Protein AF-A0AAV5AXP7-F1 (afdb_monomer)

Solvent-accessible surface area (backbone atoms only — not comparable to full-atom values): 8450 Å² total; per-residue (Å²): 135,52,46,62,56,50,35,53,51,38,15,51,37,38,24,53,31,42,43,61,61,38,65,78,53,76,74,84,75,46,75,70,97,50,79,40,69,60,62,48,43,42,38,56,43,70,47,80,43,65,54,100,91,43,78,78,44,58,42,65,75,47,74,46,82,46,66,47,71,66,48,56,42,43,28,69,25,44,84,46,76,40,80,47,51,75,48,75,40,67,74,97,56,77,47,75,46,79,45,72,66,42,80,42,76,43,78,54,44,68,53,63,62,54,16,49,62,72,32,45,36,64,64,54,51,53,56,55,48,50,52,55,50,50,53,52,50,50,55,50,52,50,63,58,72,77,103

pLDDT: mean 84.27, std 10.5, rang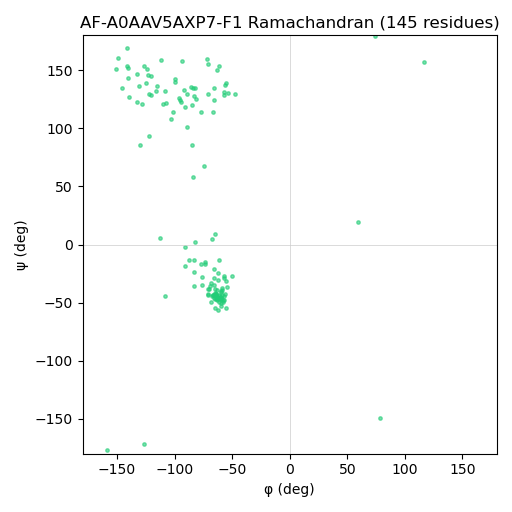e [47.78, 95.31]

Nearest PDB structures (foldseek):
  6ozb-assembly1_C  TM=2.091E-01  e=5.656E+00  Nostoc sp. PCC 7120 = FACHB-418
  7thy-assembly1_A  TM=2.202E-01  e=7.148E+00  Homo sapiens

Mean predicted aligned error: 9.19 Å

Sequence (147 aa):
MTEQQIGRKAAQMLESSLRGKMSQFSAHISRGDKESIREVKGTYQTRLYGGKNFPKIRYLRKISIKMEQHGFVQHYGVDTLRAGSERTRTKPRSFTYRYKVHKMRMTAKPFIDKAVEQSGVVPFVLENITKIRNEQVFAHLKSWLEK

Structure (mmCIF, N/CA/C/O backbone):
data_AF-A0AAV5AXP7-F1
#
_entry.id   AF-A0AAV5AXP7-F1
#
loop_
_atom_site.group_PDB
_atom_site.id
_atom_site.type_symbol
_atom_site.label_atom_id
_atom_site.label_alt_id
_atom_site.label_comp_id
_atom_site.label_asym_id
_atom_site.label_entity_id
_atom_site.label_seq_id
_atom_site.pdbx_PDB_ins_code
_atom_site.Cartn_x
_atom_site.Cartn_y
_atom_site.Cartn_z
_atom_site.occupancy
_atom_site.B_iso_or_equiv
_atom_site.auth_seq_id
_atom_site.auth_comp_id
_atom_site.auth_asym_id
_atom_site.auth_atom_id
_atom_site.pdbx_PDB_model_num
ATOM 1 N N . MET A 1 1 ? -4.622 -0.347 21.058 1.00 76.44 1 MET A N 1
ATOM 2 C CA . MET A 1 1 ? -4.313 0.327 19.771 1.00 76.44 1 MET A CA 1
ATOM 3 C C . MET A 1 1 ? -5.590 0.957 19.236 1.00 76.44 1 MET A C 1
ATOM 5 O O . MET A 1 1 ? -6.639 0.370 19.431 1.00 76.44 1 MET A O 1
ATOM 9 N N . THR A 1 2 ? -5.535 2.112 18.572 1.00 88.62 2 THR A N 1
ATOM 10 C CA . THR A 1 2 ? -6.699 2.678 17.854 1.00 88.62 2 THR A CA 1
ATOM 11 C C . THR A 1 2 ? -6.700 2.254 16.381 1.00 88.62 2 THR A C 1
ATOM 13 O O . THR A 1 2 ? -5.640 1.961 15.826 1.00 88.62 2 THR A O 1
ATOM 16 N N . GLU A 1 3 ? -7.853 2.282 15.694 1.00 91.44 3 GLU A N 1
ATOM 17 C CA . GLU A 1 3 ? -7.916 1.983 14.245 1.00 91.44 3 GLU A CA 1
ATOM 18 C C . GLU A 1 3 ? -7.011 2.906 13.405 1.00 91.44 3 GLU A C 1
ATOM 20 O O . GLU A 1 3 ? -6.492 2.503 12.365 1.00 91.44 3 GLU A O 1
ATOM 25 N N . GLN A 1 4 ? -6.739 4.126 13.880 1.00 91.44 4 GLN A N 1
ATOM 26 C CA . GLN A 1 4 ? -5.762 5.019 13.255 1.00 91.44 4 GLN A CA 1
ATOM 27 C C . GLN A 1 4 ? -4.326 4.488 13.366 1.00 91.44 4 GLN A C 1
ATOM 29 O O . GLN A 1 4 ? -3.575 4.539 12.392 1.00 91.44 4 GLN A O 1
ATOM 34 N N . GLN A 1 5 ? -3.935 3.981 14.539 1.00 92.31 5 GLN A N 1
ATOM 35 C CA . GLN A 1 5 ? -2.614 3.382 14.744 1.00 92.31 5 GLN A CA 1
ATOM 36 C C . GLN A 1 5 ? -2.450 2.110 13.907 1.00 92.31 5 GLN A C 1
ATOM 38 O O . GLN A 1 5 ? -1.390 1.911 13.315 1.00 92.31 5 GLN A O 1
ATOM 43 N N . ILE A 1 6 ? -3.510 1.302 13.794 1.00 93.19 6 ILE A N 1
ATOM 44 C CA . ILE A 1 6 ? -3.539 0.127 12.913 1.00 93.19 6 ILE A CA 1
ATOM 45 C C . ILE A 1 6 ? -3.343 0.555 11.463 1.00 93.19 6 ILE A C 1
ATOM 47 O O . ILE A 1 6 ? -2.464 0.020 10.799 1.00 93.19 6 ILE A O 1
ATOM 51 N N . GLY A 1 7 ? -4.088 1.557 10.987 1.00 93.19 7 GLY A N 1
ATOM 52 C CA . GLY A 1 7 ? -3.941 2.082 9.629 1.00 93.19 7 GLY A CA 1
ATOM 53 C C . GLY A 1 7 ? -2.522 2.562 9.326 1.00 93.19 7 GLY A C 1
ATOM 54 O O . GLY A 1 7 ? -1.966 2.222 8.283 1.00 93.19 7 GLY A O 1
ATOM 55 N N . ARG A 1 8 ? -1.903 3.294 10.260 1.00 94.31 8 ARG A N 1
ATOM 56 C CA . ARG A 1 8 ? -0.517 3.761 10.123 1.00 94.31 8 ARG A CA 1
ATOM 57 C C . ARG A 1 8 ? 0.475 2.601 10.051 1.00 94.31 8 ARG A C 1
ATOM 59 O O . ARG A 1 8 ? 1.323 2.595 9.164 1.00 94.31 8 ARG A O 1
ATOM 66 N N . LYS A 1 9 ? 0.368 1.628 10.959 1.00 94.75 9 LYS A N 1
ATOM 67 C CA . LYS A 1 9 ? 1.261 0.462 10.988 1.00 94.75 9 LYS A CA 1
ATOM 68 C C . LYS A 1 9 ? 1.080 -0.404 9.741 1.00 94.75 9 LYS A C 1
ATOM 70 O O . LYS A 1 9 ? 2.064 -0.785 9.120 1.00 94.75 9 LYS A O 1
ATOM 75 N N . ALA A 1 10 ? -0.162 -0.627 9.326 1.00 94.31 10 ALA A N 1
ATOM 76 C CA . ALA A 1 10 ? -0.493 -1.358 8.112 1.00 94.31 10 ALA A CA 1
ATOM 77 C C . ALA A 1 10 ? 0.102 -0.690 6.862 1.00 94.31 10 ALA A C 1
ATOM 79 O O . ALA A 1 10 ? 0.743 -1.355 6.052 1.00 94.31 10 ALA A O 1
ATOM 80 N N . ALA A 1 11 ? -0.030 0.635 6.739 1.00 94.62 11 ALA A N 1
ATOM 81 C CA . ALA A 1 11 ? 0.588 1.393 5.655 1.00 94.62 11 ALA A CA 1
ATOM 82 C C . ALA A 1 11 ? 2.120 1.241 5.638 1.00 94.62 11 ALA A C 1
ATOM 84 O O . ALA A 1 11 ? 2.689 0.996 4.579 1.00 94.62 11 ALA A O 1
ATOM 85 N N . GLN A 1 12 ? 2.775 1.311 6.802 1.00 94.00 12 GLN A N 1
ATOM 86 C CA . GLN A 1 12 ? 4.227 1.126 6.923 1.00 94.00 12 GLN A CA 1
ATOM 87 C C . GLN A 1 12 ? 4.683 -0.295 6.558 1.00 94.00 12 GLN A C 1
ATOM 89 O O . GLN A 1 12 ? 5.690 -0.454 5.870 1.00 94.00 12 GLN A O 1
ATOM 94 N N . MET A 1 13 ? 3.949 -1.327 6.987 1.00 93.62 13 MET A N 1
ATOM 95 C CA . MET A 1 13 ? 4.243 -2.727 6.645 1.00 93.62 13 MET A CA 1
ATOM 96 C C . MET A 1 13 ? 4.168 -2.954 5.133 1.00 93.62 13 MET A C 1
ATOM 98 O O . MET A 1 13 ? 5.065 -3.551 4.535 1.00 93.62 13 MET A O 1
ATOM 102 N N . LEU A 1 14 ? 3.111 -2.427 4.516 1.00 93.56 14 LEU A N 1
ATOM 103 C CA . LEU A 1 14 ? 2.877 -2.522 3.082 1.00 93.56 14 LEU A CA 1
ATOM 104 C C . LEU A 1 14 ? 3.974 -1.773 2.301 1.00 93.56 14 LEU A C 1
ATOM 106 O O . LEU A 1 14 ? 4.567 -2.316 1.370 1.00 93.56 14 LEU A O 1
ATOM 110 N N . GLU A 1 15 ? 4.308 -0.555 2.728 1.00 92.50 15 GLU A N 1
ATOM 111 C CA . GLU A 1 15 ? 5.367 0.257 2.127 1.00 92.50 15 GLU A CA 1
ATOM 112 C C . GLU A 1 15 ? 6.745 -0.414 2.196 1.00 92.50 15 GLU A C 1
ATOM 114 O O . GLU A 1 15 ? 7.452 -0.468 1.190 1.00 92.50 15 GLU A O 1
ATOM 119 N N . SER A 1 16 ? 7.110 -0.966 3.355 1.00 91.06 16 SER A N 1
ATOM 120 C CA . SER A 1 16 ? 8.381 -1.672 3.547 1.00 91.06 16 SER A CA 1
ATOM 121 C C . SER A 1 16 ? 8.503 -2.880 2.611 1.00 91.06 16 SER A C 1
ATOM 123 O O . SER A 1 16 ? 9.500 -3.030 1.900 1.00 91.06 16 SER A O 1
ATOM 125 N N . SER A 1 17 ? 7.444 -3.692 2.534 1.00 91.44 17 SER A N 1
ATOM 126 C CA . SER A 1 17 ? 7.384 -4.857 1.646 1.00 91.44 17 SER A CA 1
ATOM 127 C C . SER A 1 17 ? 7.521 -4.468 0.167 1.00 91.44 17 SER A C 1
ATOM 129 O O . SER A 1 17 ? 8.331 -5.043 -0.569 1.00 91.44 17 SER A O 1
ATOM 131 N N . LEU A 1 18 ? 6.791 -3.434 -0.271 1.00 89.12 18 LEU A N 1
ATOM 132 C CA . LEU A 1 18 ? 6.857 -2.941 -1.650 1.00 89.12 18 LEU A CA 1
ATOM 133 C C . LEU A 1 18 ? 8.244 -2.410 -2.006 1.00 89.12 18 LEU A C 1
ATOM 135 O O . LEU A 1 18 ? 8.788 -2.791 -3.042 1.00 89.12 18 LEU A O 1
ATOM 139 N N . ARG A 1 19 ? 8.862 -1.599 -1.140 1.00 86.81 19 ARG A N 1
ATOM 140 C CA . ARG A 1 19 ? 10.233 -1.110 -1.360 1.00 86.81 19 ARG A CA 1
ATOM 141 C C . ARG A 1 19 ? 11.231 -2.265 -1.479 1.00 86.81 19 ARG A C 1
ATOM 143 O O . ARG A 1 19 ? 12.091 -2.235 -2.361 1.00 86.81 19 ARG A O 1
ATOM 150 N N . GLY A 1 20 ? 11.066 -3.312 -0.668 1.00 85.38 20 GLY A N 1
ATOM 151 C CA . GLY A 1 20 ? 11.859 -4.539 -0.751 1.00 85.38 20 GLY A CA 1
ATOM 152 C C . GLY A 1 20 ? 11.782 -5.202 -2.129 1.00 85.38 20 GLY A C 1
ATOM 153 O O . GLY A 1 20 ? 12.816 -5.500 -2.728 1.00 85.38 20 GLY A O 1
ATOM 154 N N . LYS A 1 21 ? 10.576 -5.358 -2.691 1.00 83.81 21 LYS A N 1
ATOM 155 C CA . LYS A 1 21 ? 10.385 -5.916 -4.045 1.00 83.81 21 LYS A CA 1
ATOM 156 C C . LYS A 1 21 ? 10.902 -5.009 -5.152 1.00 83.81 21 LYS A C 1
ATOM 158 O O . LYS A 1 21 ? 11.394 -5.497 -6.165 1.00 83.81 21 LYS A O 1
ATOM 163 N N . MET A 1 22 ? 10.817 -3.698 -4.961 1.00 78.50 22 MET A N 1
ATOM 164 C CA . MET A 1 22 ? 11.158 -2.733 -6.002 1.00 78.50 22 MET A CA 1
ATOM 165 C C . MET A 1 22 ? 12.653 -2.430 -6.103 1.00 78.50 22 MET A C 1
ATOM 167 O O . MET A 1 22 ? 13.104 -1.901 -7.120 1.00 78.50 22 MET A O 1
ATOM 171 N N . SER A 1 23 ? 13.437 -2.840 -5.103 1.00 71.56 23 SER A N 1
ATOM 172 C CA . SER A 1 23 ? 14.904 -2.833 -5.154 1.00 71.56 23 SER A CA 1
ATOM 173 C C . SER A 1 23 ? 15.468 -3.607 -6.357 1.00 71.56 23 SER A C 1
ATOM 175 O O . SER A 1 23 ? 16.480 -3.203 -6.928 1.00 71.56 23 SER A O 1
ATOM 177 N N . GLN A 1 24 ? 14.764 -4.658 -6.797 1.00 71.31 24 GLN A N 1
ATOM 178 C CA . GLN A 1 24 ? 15.142 -5.512 -7.927 1.00 71.31 24 GLN A CA 1
ATOM 179 C C . GLN A 1 24 ? 14.942 -4.838 -9.292 1.00 71.31 24 GLN A C 1
ATOM 181 O O . GLN A 1 24 ? 15.499 -5.291 -10.293 1.00 71.31 24 GLN A O 1
ATOM 186 N N . PHE A 1 25 ? 14.158 -3.758 -9.365 1.00 71.69 25 PHE A N 1
ATOM 187 C CA . PHE A 1 25 ? 13.975 -3.019 -10.609 1.00 71.69 25 PHE A CA 1
ATOM 188 C C . PHE A 1 25 ? 15.138 -2.051 -10.833 1.00 71.69 25 PHE A C 1
ATOM 190 O O . PHE A 1 25 ? 15.577 -1.333 -9.927 1.00 71.69 25 PHE A O 1
ATOM 197 N N . SER A 1 26 ? 15.642 -2.032 -12.068 1.00 61.75 26 SER A N 1
ATOM 198 C CA . SER A 1 26 ? 16.743 -1.17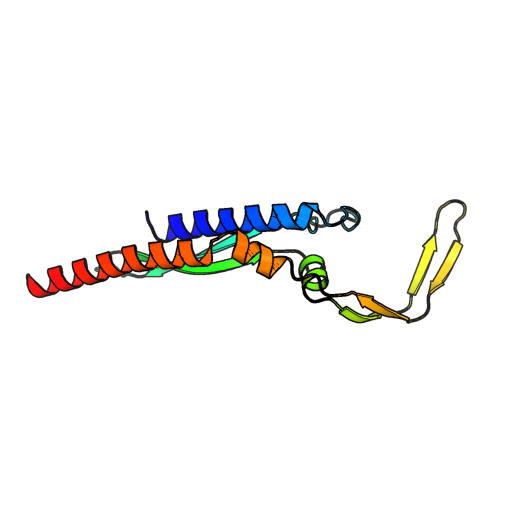1 -12.497 1.00 61.75 26 SER A CA 1
ATOM 199 C C . SER A 1 26 ? 16.410 0.304 -12.258 1.00 61.75 26 SER 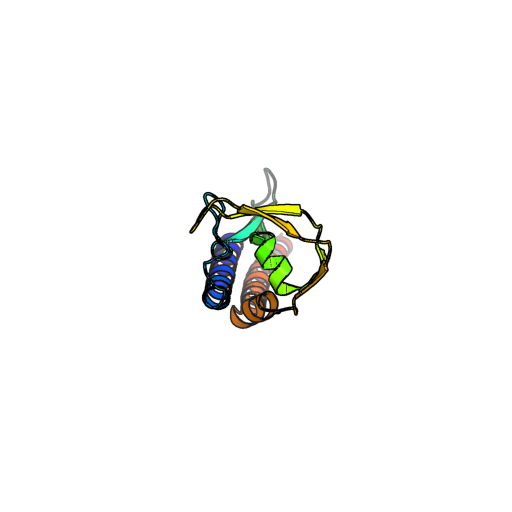A C 1
ATOM 201 O O . SER A 1 26 ? 15.379 0.787 -12.730 1.00 61.75 26 SER A O 1
ATOM 203 N N . ALA A 1 27 ? 17.311 1.029 -11.590 1.00 55.16 27 ALA A N 1
ATOM 204 C CA . ALA A 1 27 ? 17.155 2.445 -11.236 1.00 55.16 27 ALA A CA 1
ATOM 205 C C . ALA A 1 27 ? 17.013 3.390 -12.450 1.00 55.16 27 ALA A C 1
ATOM 207 O O . ALA A 1 27 ? 16.601 4.532 -12.298 1.00 55.16 27 ALA A O 1
ATOM 208 N N . HIS A 1 28 ? 17.306 2.925 -13.668 1.00 50.72 28 HIS A N 1
ATOM 209 C CA . HIS A 1 28 ? 17.386 3.745 -14.883 1.00 50.72 28 HIS A CA 1
ATOM 210 C C . HIS A 1 28 ? 16.058 4.353 -15.388 1.00 50.72 28 HIS A C 1
ATOM 212 O O . HIS A 1 28 ? 16.052 4.979 -16.447 1.00 50.72 28 HIS A O 1
ATOM 218 N N . ILE A 1 29 ? 14.941 4.193 -14.665 1.00 50.72 29 ILE A N 1
ATOM 219 C CA . ILE A 1 29 ? 13.656 4.845 -14.988 1.00 50.72 29 ILE A CA 1
ATOM 220 C C . ILE A 1 29 ? 13.501 6.208 -14.277 1.00 50.72 29 ILE A C 1
ATOM 222 O O . ILE A 1 29 ? 12.560 6.941 -14.554 1.00 50.72 29 ILE A O 1
ATOM 226 N N . SER A 1 30 ? 14.453 6.639 -13.447 1.00 49.25 30 SER A N 1
ATOM 227 C CA . SER A 1 30 ? 14.519 8.038 -12.997 1.00 49.25 30 SER A CA 1
ATOM 228 C C . SER A 1 30 ? 15.265 8.892 -14.033 1.00 49.25 30 SER A C 1
ATOM 230 O O . SER A 1 30 ? 16.482 9.068 -13.963 1.00 49.25 30 SER A O 1
ATOM 232 N N . ARG A 1 31 ? 14.550 9.394 -15.048 1.00 47.78 31 ARG A N 1
ATOM 233 C CA . ARG A 1 31 ? 15.030 10.514 -15.878 1.00 47.78 31 ARG A CA 1
ATOM 234 C C . ARG A 1 31 ? 14.566 11.828 -15.237 1.00 47.78 31 ARG A C 1
ATOM 236 O O . ARG A 1 31 ? 13.418 12.210 -15.440 1.00 47.78 31 ARG A O 1
ATOM 243 N N . GLY A 1 32 ? 15.459 12.522 -14.530 1.00 58.28 32 GLY A N 1
ATOM 244 C CA . GLY A 1 32 ? 15.215 13.868 -13.981 1.00 58.28 32 GLY A CA 1
ATOM 245 C C . GLY A 1 32 ? 14.377 13.901 -12.693 1.00 58.28 32 GLY A C 1
ATOM 246 O O . GLY A 1 32 ? 14.416 12.950 -11.923 1.00 58.28 32 GLY A O 1
ATOM 247 N N . ASP A 1 33 ? 13.617 14.990 -12.510 1.00 55.25 33 ASP A N 1
ATOM 248 C CA . ASP A 1 33 ? 12.801 15.392 -11.336 1.00 55.25 33 ASP A CA 1
ATOM 249 C C . ASP A 1 33 ? 11.600 14.485 -10.979 1.00 55.25 33 ASP A C 1
ATOM 251 O O . ASP A 1 33 ? 10.751 14.853 -10.168 1.00 55.25 33 ASP A O 1
ATOM 255 N N . LYS A 1 34 ? 11.460 13.313 -11.607 1.00 56.72 34 LYS A N 1
ATOM 256 C CA . LYS A 1 34 ? 10.321 12.417 -11.352 1.00 56.72 34 LYS A CA 1
ATOM 257 C C . LYS A 1 34 ? 10.659 11.417 -10.253 1.00 56.72 34 LYS A C 1
ATOM 259 O O . LYS A 1 34 ? 11.715 10.784 -10.324 1.00 56.72 34 LYS A O 1
ATOM 264 N N . GLU A 1 35 ? 9.732 11.260 -9.299 1.00 62.09 35 GLU A N 1
ATOM 265 C CA . GLU A 1 35 ? 9.812 10.264 -8.223 1.00 62.09 35 GLU A CA 1
ATOM 266 C C . GLU A 1 35 ? 10.188 8.903 -8.838 1.00 62.09 35 GLU A C 1
ATOM 268 O O . GLU A 1 35 ? 9.637 8.469 -9.858 1.00 62.09 35 GLU A O 1
ATOM 273 N N . SER A 1 36 ? 11.204 8.244 -8.280 1.00 67.31 36 SER A N 1
ATOM 274 C CA . SER A 1 36 ? 11.640 6.945 -8.793 1.00 67.31 36 SER A CA 1
ATOM 275 C C . SER A 1 36 ? 10.496 5.934 -8.682 1.00 67.31 36 SER A C 1
ATOM 277 O O . SER A 1 36 ? 9.701 5.987 -7.750 1.00 67.31 36 SER A O 1
ATOM 279 N N . ILE A 1 37 ? 10.477 4.904 -9.536 1.00 69.44 37 ILE A N 1
ATOM 280 C CA . ILE A 1 37 ? 9.612 3.725 -9.324 1.00 69.44 37 ILE A CA 1
ATOM 281 C C . ILE A 1 37 ? 9.774 3.176 -7.895 1.00 69.44 37 ILE A C 1
ATOM 283 O O . ILE A 1 37 ? 8.841 2.612 -7.345 1.00 69.44 37 ILE A O 1
ATOM 287 N N . ARG A 1 38 ? 10.936 3.375 -7.264 1.00 72.12 38 ARG A N 1
ATOM 288 C CA . ARG A 1 38 ? 11.223 2.948 -5.889 1.00 72.12 38 ARG A CA 1
ATOM 289 C C . ARG A 1 38 ? 10.529 3.787 -4.803 1.00 72.12 38 ARG A C 1
ATOM 291 O O . ARG A 1 38 ? 10.470 3.339 -3.660 1.00 72.12 38 ARG A O 1
ATOM 298 N N . GLU A 1 39 ? 9.993 4.961 -5.128 1.00 77.75 39 GLU A N 1
ATOM 299 C CA . GLU A 1 39 ? 9.303 5.868 -4.198 1.00 77.75 39 GLU A CA 1
ATOM 300 C C . GLU A 1 39 ? 7.832 5.493 -4.019 1.00 77.75 39 GLU A C 1
ATOM 302 O O . GLU A 1 39 ? 6.905 6.268 -4.246 1.00 77.75 39 GLU A O 1
ATOM 307 N N . VAL A 1 40 ? 7.604 4.260 -3.585 1.00 84.94 40 VAL A N 1
ATOM 308 C CA . VAL A 1 40 ? 6.259 3.797 -3.262 1.00 84.94 40 VAL A CA 1
ATOM 309 C C . VAL A 1 40 ? 5.904 4.157 -1.835 1.00 84.94 40 VAL A C 1
ATOM 311 O O . VAL A 1 40 ? 6.712 3.991 -0.920 1.00 84.94 40 VAL A O 1
ATOM 314 N N . LYS A 1 41 ? 4.678 4.660 -1.662 1.00 88.62 41 LYS A N 1
ATOM 315 C CA . LYS A 1 41 ? 4.147 5.131 -0.381 1.00 88.62 41 LYS A CA 1
ATOM 316 C C . LYS A 1 41 ? 2.901 4.334 -0.014 1.00 88.62 41 LYS A C 1
ATOM 318 O O . LYS A 1 41 ? 1.962 4.218 -0.809 1.00 88.62 41 LYS A O 1
ATOM 323 N N . GLY A 1 42 ? 2.884 3.805 1.206 1.00 89.62 42 GLY A N 1
ATOM 324 C CA . GLY A 1 42 ? 1.682 3.248 1.809 1.00 89.62 42 GLY A CA 1
ATOM 325 C C . GLY A 1 42 ? 0.864 4.380 2.416 1.00 89.62 42 GLY A C 1
ATOM 326 O O . GLY A 1 42 ? 1.370 5.180 3.198 1.00 89.62 42 GLY A O 1
ATOM 327 N N . THR A 1 43 ? -0.415 4.470 2.077 1.00 92.94 43 THR A N 1
ATOM 328 C CA . THR A 1 43 ? -1.316 5.476 2.650 1.00 92.94 43 THR A CA 1
ATOM 329 C C . THR A 1 43 ? -2.515 4.804 3.289 1.00 92.94 43 THR A C 1
ATOM 331 O O . THR A 1 43 ? -2.937 3.722 2.884 1.00 92.94 43 THR A O 1
ATOM 334 N N . TYR A 1 44 ? -3.074 5.447 4.304 1.00 94.44 44 TYR A N 1
ATOM 335 C CA . TYR A 1 44 ? -4.289 4.992 4.958 1.00 94.44 44 TYR A CA 1
ATOM 336 C C . TYR A 1 44 ? -5.250 6.166 5.101 1.00 94.44 44 TYR A C 1
ATOM 338 O O . TYR A 1 44 ? -4.836 7.312 5.277 1.00 94.44 44 TYR A O 1
ATOM 346 N N . GLN A 1 45 ? -6.545 5.885 5.025 1.00 94.56 45 GLN A N 1
ATOM 347 C CA . GLN A 1 45 ? -7.585 6.880 5.247 1.00 94.56 45 GLN A CA 1
ATOM 348 C C . GLN A 1 45 ? -8.495 6.412 6.371 1.00 94.56 45 GLN A C 1
ATOM 350 O O . GLN A 1 45 ? -9.023 5.296 6.357 1.00 94.56 45 GLN A O 1
ATOM 355 N N . THR A 1 46 ? -8.710 7.309 7.325 1.00 92.19 46 THR A N 1
ATOM 356 C CA . THR A 1 46 ? -9.680 7.130 8.400 1.00 92.19 46 THR A CA 1
ATOM 357 C C . THR A 1 46 ? -10.825 8.118 8.240 1.00 92.19 46 THR A C 1
ATOM 359 O O . THR A 1 46 ? -10.684 9.147 7.576 1.00 92.19 46 THR A O 1
ATOM 362 N N . ARG A 1 47 ? -11.972 7.813 8.840 1.00 92.06 47 ARG A N 1
ATOM 363 C CA . ARG A 1 47 ? -13.107 8.729 8.922 1.00 92.06 47 ARG A CA 1
ATOM 364 C C . ARG A 1 47 ? -13.606 8.788 10.349 1.00 92.06 47 ARG A 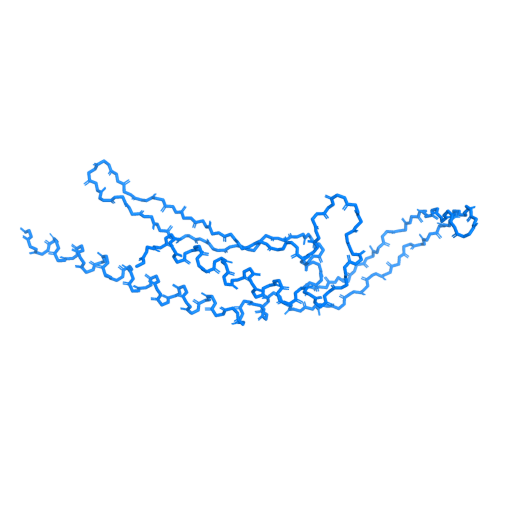C 1
ATOM 366 O O . ARG A 1 47 ? -13.690 7.769 11.026 1.00 92.06 47 ARG A O 1
ATOM 373 N N . LEU A 1 48 ? -13.890 10.003 10.792 1.00 89.12 48 LEU A N 1
ATOM 374 C CA . LEU A 1 48 ? -14.470 10.256 12.098 1.00 89.12 48 LEU A CA 1
ATOM 375 C C . LEU A 1 48 ? -15.989 10.098 12.010 1.00 89.12 48 LEU A C 1
ATOM 377 O O . LEU A 1 48 ? -16.609 10.604 11.075 1.00 89.12 48 LEU A O 1
ATOM 381 N N . TYR A 1 49 ? -16.555 9.401 12.981 1.00 84.69 49 TYR A N 1
ATOM 382 C CA . TYR A 1 49 ? -17.984 9.220 13.190 1.00 84.69 49 TYR A CA 1
ATOM 383 C C . TYR A 1 49 ? -18.325 9.631 14.630 1.00 84.69 49 TYR A C 1
ATOM 385 O O . TYR A 1 49 ? -17.458 9.597 15.503 1.00 84.69 49 TYR A O 1
ATOM 393 N N . GLY A 1 50 ? -19.567 10.053 14.866 1.00 77.81 50 GLY A N 1
ATOM 394 C CA . GLY A 1 50 ? -20.028 10.598 16.149 1.00 77.81 50 GLY A CA 1
ATOM 395 C C . GLY A 1 50 ? -20.463 12.064 16.048 1.00 77.81 50 GLY A C 1
ATOM 396 O O . GLY A 1 50 ? -20.075 12.783 15.126 1.00 77.81 50 GLY A O 1
ATOM 397 N N . GLY A 1 51 ? -21.302 12.493 16.990 1.00 74.00 51 GLY A N 1
ATOM 398 C CA . GLY A 1 51 ? -21.925 13.821 17.033 1.00 74.00 51 GLY A CA 1
ATOM 399 C C . GLY A 1 51 ? -21.690 14.529 18.366 1.00 74.00 51 GLY A C 1
ATOM 400 O O . GLY A 1 51 ? -20.928 14.053 19.199 1.00 74.00 51 GLY A O 1
ATOM 401 N N . LYS A 1 52 ? -22.353 15.670 18.589 1.00 67.00 52 LYS A N 1
ATOM 402 C CA . LYS A 1 52 ? -22.177 16.500 19.799 1.00 67.00 52 LYS A CA 1
ATOM 403 C C . LYS A 1 52 ? -22.454 15.735 21.109 1.00 67.00 52 LYS A C 1
ATOM 405 O O . LYS A 1 52 ? -21.813 16.022 22.110 1.00 67.00 52 LYS A O 1
ATOM 410 N N . ASN A 1 53 ? -23.330 14.725 21.051 1.00 72.31 53 ASN A N 1
ATOM 411 C CA . ASN A 1 53 ? -23.767 13.916 22.196 1.00 72.31 53 ASN A CA 1
ATOM 412 C C . ASN A 1 53 ? -23.307 12.444 22.131 1.00 72.31 53 ASN A C 1
ATOM 414 O O . ASN A 1 53 ? -23.724 11.646 22.963 1.00 72.31 53 ASN A O 1
ATOM 418 N N . PHE A 1 54 ? -22.480 12.064 21.148 1.00 68.19 54 PHE A N 1
ATOM 419 C CA . PHE A 1 54 ? -21.985 10.689 20.996 1.00 68.19 54 PHE A CA 1
ATOM 420 C C . PHE A 1 54 ? -20.454 10.662 20.997 1.00 68.19 54 PHE A C 1
ATOM 422 O O . PHE A 1 54 ? -19.832 11.586 20.463 1.00 68.19 54 PHE A O 1
ATOM 429 N N . PRO A 1 55 ? -19.825 9.605 21.540 1.00 74.44 55 PRO A N 1
ATOM 430 C CA . PRO A 1 55 ? -18.377 9.471 21.498 1.00 74.44 55 PRO A CA 1
ATOM 431 C C . PRO A 1 55 ? -17.875 9.518 20.048 1.00 74.44 55 PRO A C 1
ATOM 433 O O . PRO A 1 55 ? -18.397 8.847 19.157 1.00 74.44 55 PRO A O 1
ATOM 436 N N . LYS A 1 56 ? -16.858 10.352 19.807 1.00 82.50 56 LYS A N 1
ATOM 437 C CA . LYS A 1 56 ? -16.215 10.489 18.496 1.00 82.50 56 LYS A CA 1
ATOM 438 C C . LYS A 1 56 ? -15.282 9.303 18.267 1.00 82.50 56 LYS A C 1
ATOM 440 O O . LYS A 1 56 ? -14.256 9.191 18.934 1.00 82.50 56 LYS A O 1
ATOM 445 N N . ILE A 1 57 ? -15.601 8.452 17.297 1.00 84.44 57 ILE A N 1
ATOM 446 C CA . ILE A 1 57 ? -14.825 7.254 16.960 1.00 84.44 57 ILE A CA 1
ATOM 447 C C . ILE A 1 57 ? -14.260 7.396 15.547 1.00 84.44 57 ILE A C 1
ATOM 449 O O . ILE A 1 57 ? -14.953 7.776 14.604 1.00 84.44 57 ILE A O 1
ATOM 453 N N . ARG A 1 58 ? -12.965 7.118 15.388 1.00 88.81 58 ARG A N 1
ATOM 454 C CA . ARG A 1 58 ? -12.266 7.177 14.100 1.00 88.81 58 ARG A CA 1
ATOM 455 C C . ARG A 1 58 ? -12.103 5.762 13.551 1.00 88.81 58 ARG A C 1
ATOM 457 O O . ARG A 1 58 ? -11.343 4.984 14.113 1.00 88.81 58 ARG A O 1
ATOM 464 N N . TYR A 1 59 ? -12.759 5.473 12.432 1.00 90.69 59 TYR A N 1
ATOM 465 C CA . TYR A 1 59 ? -12.717 4.175 11.759 1.00 90.69 59 TYR A CA 1
ATOM 466 C C . TYR A 1 59 ? -11.749 4.188 10.573 1.00 90.69 59 TYR A C 1
ATOM 468 O O . TYR A 1 59 ? -11.697 5.160 9.810 1.00 90.69 59 TYR A O 1
ATOM 476 N N . LEU A 1 60 ? -10.999 3.105 10.384 1.00 92.56 60 LEU A N 1
ATOM 477 C CA . LEU A 1 60 ? -10.214 2.851 9.182 1.00 92.56 60 LEU A CA 1
ATOM 478 C C . LEU A 1 60 ? -11.154 2.518 8.016 1.00 92.56 60 LEU A C 1
ATOM 480 O O . LEU A 1 60 ? -12.025 1.657 8.140 1.00 92.56 60 LEU A O 1
ATOM 484 N N . ARG A 1 61 ? -10.979 3.201 6.875 1.00 92.00 61 ARG A N 1
ATOM 485 C CA . ARG A 1 61 ? -11.784 2.970 5.661 1.00 92.00 61 ARG A CA 1
ATOM 486 C C . ARG A 1 61 ? -11.020 2.275 4.549 1.00 92.00 61 ARG A C 1
ATOM 488 O O . ARG A 1 61 ? -11.581 1.417 3.883 1.00 92.00 61 ARG A O 1
ATOM 495 N N . LYS A 1 62 ? -9.783 2.701 4.296 1.00 93.12 62 LYS A N 1
ATOM 496 C CA . LYS A 1 62 ? -8.966 2.150 3.212 1.00 93.12 62 LYS A CA 1
ATOM 497 C C . LYS A 1 62 ? -7.485 2.234 3.530 1.00 93.12 62 LYS A C 1
ATOM 499 O O . LYS A 1 62 ? -7.037 3.161 4.209 1.00 93.12 62 LYS A O 1
ATOM 504 N N . ILE A 1 63 ? -6.753 1.285 2.967 1.00 93.31 63 ILE A N 1
ATOM 505 C CA . ILE A 1 63 ? -5.303 1.308 2.810 1.00 93.31 63 ILE A CA 1
ATOM 506 C C . ILE A 1 63 ? -5.051 1.338 1.303 1.00 93.31 63 ILE A C 1
ATOM 508 O O . ILE A 1 63 ? -5.759 0.683 0.540 1.00 93.31 63 ILE A O 1
ATOM 512 N N . SER A 1 64 ? -4.117 2.163 0.853 1.00 92.62 64 SER A N 1
ATOM 513 C CA . SER A 1 64 ? -3.881 2.400 -0.569 1.00 92.62 64 SER A CA 1
ATOM 514 C C . SER A 1 64 ? -2.392 2.507 -0.853 1.00 92.62 64 SER A C 1
ATOM 516 O O . SER A 1 64 ? -1.636 3.079 -0.066 1.00 92.62 64 SER A O 1
ATOM 518 N N . ILE A 1 65 ? -1.990 1.979 -2.003 1.00 91.19 65 ILE A N 1
ATOM 519 C CA . ILE A 1 65 ? -0.623 2.056 -2.508 1.00 91.19 65 ILE A CA 1
ATOM 520 C C . ILE A 1 65 ? -0.551 3.239 -3.465 1.00 91.19 65 ILE A C 1
ATOM 522 O O . ILE A 1 65 ? -1.336 3.313 -4.408 1.00 91.19 65 ILE A O 1
ATOM 526 N N . LYS A 1 66 ? 0.385 4.159 -3.233 1.00 90.06 66 LYS A N 1
ATOM 527 C CA . LYS A 1 66 ? 0.686 5.246 -4.164 1.00 90.06 66 LYS A CA 1
ATOM 528 C C . LYS A 1 66 ? 2.028 4.962 -4.830 1.00 90.06 66 LYS A C 1
ATOM 530 O O . LYS A 1 66 ? 3.032 4.808 -4.137 1.00 90.06 66 LYS A O 1
ATOM 535 N N . MET A 1 67 ? 2.022 4.873 -6.158 1.00 85.69 67 MET A N 1
ATOM 536 C CA . MET A 1 67 ? 3.209 4.624 -6.974 1.00 85.69 67 MET A CA 1
ATOM 537 C C . MET A 1 67 ? 3.091 5.288 -8.346 1.00 85.69 67 MET A C 1
ATOM 539 O O . MET A 1 67 ? 1.985 5.577 -8.806 1.00 85.69 67 MET A O 1
ATOM 543 N N . GLU A 1 68 ? 4.231 5.472 -9.004 1.00 85.00 68 GLU A N 1
ATOM 544 C CA . GLU A 1 68 ? 4.310 5.946 -10.385 1.00 85.00 68 GLU A CA 1
ATOM 545 C C . GLU A 1 68 ? 3.651 4.983 -11.382 1.00 85.00 68 GLU A C 1
ATOM 547 O O . GLU A 1 68 ? 3.678 3.758 -11.214 1.00 85.00 68 GLU A O 1
ATOM 552 N N . GLN A 1 69 ? 3.132 5.533 -12.485 1.00 82.75 69 GLN A N 1
ATOM 553 C CA . GLN A 1 69 ? 2.428 4.771 -13.528 1.00 82.75 69 GLN A CA 1
ATOM 554 C C . GLN A 1 69 ? 3.275 3.611 -14.073 1.00 82.75 69 GLN A C 1
ATOM 556 O O . GLN A 1 69 ? 2.762 2.527 -14.356 1.00 82.75 69 GLN A O 1
ATOM 561 N N . HIS A 1 70 ? 4.588 3.815 -14.192 1.00 80.44 70 HIS A N 1
ATOM 562 C CA . HIS A 1 70 ? 5.509 2.790 -14.671 1.00 80.44 70 HIS A CA 1
ATOM 563 C C . HIS A 1 70 ? 5.566 1.553 -13.759 1.00 80.44 70 HIS A C 1
ATOM 565 O O . HIS A 1 70 ? 5.773 0.453 -14.267 1.00 80.44 70 HIS A O 1
ATOM 571 N N . GLY A 1 71 ? 5.347 1.704 -12.447 1.00 82.06 71 GLY A N 1
ATOM 572 C CA . GLY A 1 71 ? 5.269 0.578 -11.511 1.00 82.06 71 GLY A CA 1
ATOM 573 C C . GLY A 1 71 ? 4.045 -0.301 -11.778 1.00 82.06 71 GLY A C 1
ATOM 574 O O . GLY A 1 71 ? 4.165 -1.521 -11.861 1.00 82.06 71 GLY A O 1
ATOM 575 N N . PHE A 1 72 ? 2.889 0.318 -12.023 1.00 84.75 72 PHE A N 1
ATOM 576 C CA . PHE A 1 72 ? 1.661 -0.393 -12.394 1.00 84.75 72 PHE A CA 1
ATOM 577 C C . PHE A 1 72 ? 1.806 -1.101 -13.748 1.00 84.75 72 PHE A C 1
ATOM 579 O O . PHE A 1 72 ? 1.471 -2.273 -13.898 1.00 84.75 72 PHE A O 1
ATOM 586 N N . VAL A 1 73 ? 2.397 -0.410 -14.722 1.00 85.00 73 VAL A N 1
ATOM 587 C CA . VAL A 1 73 ? 2.700 -0.957 -16.049 1.00 85.00 73 VAL A CA 1
ATOM 588 C C . VAL A 1 73 ? 3.639 -2.168 -15.961 1.00 85.00 73 VAL A C 1
ATOM 590 O O . VAL A 1 73 ? 3.420 -3.162 -16.645 1.00 85.00 73 VAL A O 1
ATOM 593 N N . GLN A 1 74 ? 4.657 -2.139 -15.097 1.00 85.81 74 GLN A N 1
ATOM 594 C CA . GLN A 1 74 ? 5.519 -3.304 -14.852 1.00 85.81 74 GLN A CA 1
ATOM 595 C C . GLN A 1 74 ? 4.775 -4.464 -14.189 1.00 85.81 74 GLN A C 1
ATOM 597 O O . GLN A 1 74 ? 5.068 -5.621 -14.490 1.00 85.81 74 GLN A O 1
ATOM 602 N N . HIS A 1 75 ? 3.820 -4.162 -13.308 1.00 88.38 75 HIS A N 1
ATOM 603 C CA . HIS A 1 75 ? 3.033 -5.179 -12.629 1.00 88.38 75 HIS A CA 1
ATOM 604 C C . HIS A 1 75 ? 2.168 -5.980 -13.609 1.00 88.38 75 HIS A C 1
ATOM 606 O O . HIS A 1 75 ? 2.299 -7.200 -13.671 1.00 88.38 75 HIS A O 1
ATOM 612 N N . TYR A 1 76 ? 1.351 -5.293 -14.410 1.00 88.56 76 TYR A N 1
ATOM 613 C CA . TYR A 1 76 ? 0.392 -5.927 -15.325 1.00 88.56 76 TYR A CA 1
ATOM 614 C C . TYR A 1 76 ? 0.971 -6.274 -16.700 1.00 88.56 76 TYR A C 1
ATOM 616 O O . TYR A 1 76 ? 0.367 -7.040 -17.446 1.00 88.56 76 TYR A O 1
ATOM 624 N N . GLY A 1 77 ? 2.148 -5.747 -17.040 1.00 86.81 77 GLY A N 1
ATOM 625 C CA . GLY A 1 77 ? 2.695 -5.878 -18.384 1.00 86.81 77 GLY A CA 1
ATOM 626 C C . GLY A 1 77 ? 1.973 -4.981 -19.391 1.00 86.81 77 GLY A C 1
ATOM 627 O O . GLY A 1 77 ? 1.073 -4.212 -19.057 1.00 86.81 77 GLY A O 1
ATOM 628 N N . VAL A 1 78 ? 2.421 -5.041 -20.644 1.00 87.06 78 VAL A N 1
ATOM 629 C CA . VAL A 1 78 ? 1.857 -4.266 -21.760 1.00 87.06 78 VAL A CA 1
ATOM 630 C C . VAL A 1 78 ? 1.936 -5.105 -23.024 1.00 87.06 78 VAL A C 1
ATOM 632 O O . VAL A 1 78 ? 2.993 -5.661 -23.316 1.00 87.06 78 VAL A O 1
ATOM 635 N N . ASP A 1 79 ? 0.854 -5.138 -23.795 1.00 86.56 79 ASP A N 1
ATOM 636 C CA . ASP A 1 79 ? 0.857 -5.593 -25.188 1.00 86.56 79 ASP A CA 1
ATOM 637 C C . ASP A 1 79 ? 0.158 -4.533 -26.044 1.00 86.56 79 ASP A C 1
ATOM 639 O O . ASP A 1 79 ? -1.057 -4.545 -26.226 1.00 86.56 79 ASP A O 1
ATOM 643 N N . THR A 1 80 ? 0.921 -3.528 -26.481 1.00 84.88 80 THR A N 1
ATOM 644 C CA . THR A 1 80 ? 0.395 -2.395 -27.258 1.00 84.88 80 THR A CA 1
ATOM 645 C C . THR A 1 80 ? 1.360 -1.973 -28.364 1.00 84.88 80 THR A C 1
ATOM 647 O O . THR A 1 80 ? 2.507 -2.420 -28.441 1.00 84.88 80 THR A O 1
ATOM 650 N N . LEU A 1 81 ? 0.899 -1.103 -29.265 1.00 84.94 81 LEU A N 1
ATOM 651 C CA . LEU A 1 81 ? 1.757 -0.461 -30.257 1.00 84.94 81 LEU A CA 1
ATOM 652 C C . LEU A 1 81 ? 2.402 0.783 -29.645 1.00 84.94 81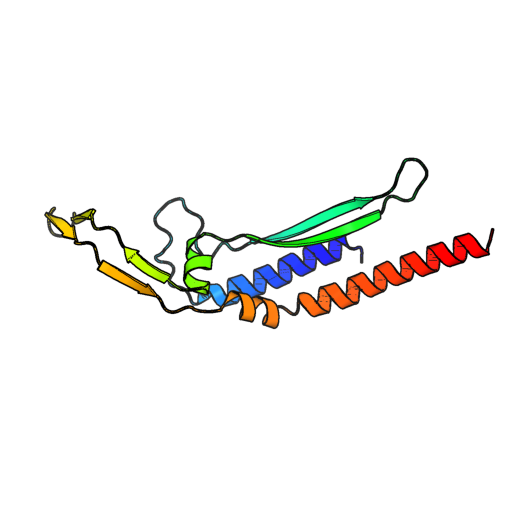 LEU A C 1
ATOM 654 O O . LEU A 1 81 ? 1.717 1.722 -29.243 1.00 84.94 81 LEU A O 1
ATOM 658 N N . ARG A 1 82 ? 3.735 0.811 -29.604 1.00 81.69 82 ARG A N 1
ATOM 659 C CA . ARG A 1 82 ? 4.479 2.006 -29.216 1.00 81.69 82 ARG A CA 1
ATOM 660 C C . ARG A 1 82 ? 4.575 2.941 -30.411 1.00 81.69 82 ARG A C 1
ATOM 662 O O . ARG A 1 82 ? 5.061 2.540 -31.469 1.00 81.69 82 ARG A O 1
ATOM 669 N N . ALA A 1 83 ? 4.136 4.184 -30.222 1.00 84.88 83 ALA A N 1
ATOM 670 C CA . ALA A 1 83 ? 4.210 5.219 -31.244 1.00 84.88 83 ALA A CA 1
ATOM 671 C C . ALA A 1 83 ? 5.652 5.405 -31.742 1.00 84.88 83 ALA A C 1
ATOM 673 O O . ALA A 1 83 ? 6.601 5.375 -30.954 1.00 84.88 83 ALA A O 1
ATOM 674 N N . GLY A 1 84 ? 5.801 5.590 -33.054 1.00 84.69 84 GLY A N 1
ATOM 675 C CA . GLY A 1 84 ? 7.061 6.011 -33.656 1.00 84.69 84 GLY A CA 1
ATOM 676 C C . GLY A 1 84 ? 7.357 7.472 -33.324 1.00 84.69 84 GLY A C 1
ATOM 677 O O . GLY A 1 84 ? 6.448 8.250 -33.041 1.00 84.69 84 GLY A O 1
ATOM 678 N N . SER A 1 85 ? 8.629 7.852 -33.343 1.00 85.12 85 SER A N 1
ATOM 679 C CA . SER A 1 85 ? 9.044 9.246 -33.169 1.00 85.12 85 SER A CA 1
ATOM 680 C C . SER A 1 85 ? 10.443 9.460 -33.743 1.00 85.12 85 SER A C 1
ATOM 682 O O . SER A 1 85 ? 11.067 8.551 -34.297 1.00 85.12 85 SER A O 1
ATOM 684 N N . GLU A 1 86 ? 10.949 10.672 -33.583 1.00 86.06 86 GLU A N 1
ATOM 685 C CA . GLU A 1 86 ? 12.332 11.026 -33.858 1.00 86.06 86 GLU A CA 1
ATOM 686 C C . GLU A 1 86 ? 13.126 11.062 -32.559 1.00 86.06 86 GLU A C 1
ATOM 688 O O . GLU A 1 86 ? 12.634 11.464 -31.503 1.00 86.06 86 GLU A O 1
ATOM 693 N N . ARG A 1 87 ? 14.375 10.602 -32.613 1.00 84.56 87 ARG A N 1
ATOM 694 C CA . ARG A 1 87 ? 15.293 10.697 -31.484 1.00 84.56 87 ARG A CA 1
ATOM 695 C C . ARG A 1 87 ? 16.631 11.222 -31.961 1.00 84.56 87 ARG A C 1
ATOM 697 O O . ARG A 1 87 ? 17.285 10.615 -32.805 1.00 84.56 87 ARG A O 1
ATOM 704 N N . THR A 1 88 ? 17.054 12.325 -31.364 1.00 88.31 88 THR A N 1
ATOM 705 C CA . THR A 1 88 ? 18.380 12.893 -31.590 1.00 88.31 88 THR A CA 1
ATOM 706 C C . THR A 1 88 ? 19.348 12.315 -30.567 1.00 88.31 88 THR A C 1
ATOM 708 O O . THR A 1 88 ? 19.168 12.454 -29.355 1.00 88.31 88 THR A O 1
ATOM 711 N N . ARG A 1 89 ? 20.371 11.608 -31.049 1.00 84.19 89 ARG A N 1
ATOM 712 C CA . ARG A 1 89 ? 21.497 11.143 -30.236 1.00 84.19 89 ARG A CA 1
ATOM 713 C C . ARG A 1 89 ? 22.613 12.171 -30.352 1.00 84.19 89 ARG A C 1
ATOM 715 O O . ARG A 1 89 ? 23.073 12.402 -31.457 1.00 84.19 89 ARG A O 1
ATOM 722 N N . THR A 1 90 ? 23.076 12.735 -29.239 1.00 86.06 90 THR A N 1
ATOM 723 C CA . THR A 1 90 ? 24.106 13.792 -29.228 1.00 86.06 90 THR A CA 1
ATOM 724 C C . THR A 1 90 ? 25.549 13.278 -29.128 1.00 86.06 90 THR A C 1
ATOM 726 O O . THR A 1 90 ? 26.468 14.002 -29.496 1.00 86.06 90 THR A O 1
ATOM 729 N N . LYS A 1 91 ? 25.779 12.030 -28.688 1.00 81.38 91 LYS A N 1
ATOM 730 C CA . LYS A 1 91 ? 27.117 11.405 -28.569 1.00 81.38 91 LYS A CA 1
ATOM 731 C C . LYS A 1 91 ? 27.187 10.073 -29.334 1.00 81.38 91 LYS A C 1
ATOM 733 O O . LYS A 1 91 ? 26.233 9.299 -29.230 1.00 81.38 91 LYS A O 1
ATOM 738 N N . PRO A 1 92 ? 28.277 9.742 -30.060 1.00 80.69 92 PRO A N 1
ATOM 739 C CA . PRO A 1 92 ? 29.519 10.507 -30.263 1.00 80.69 92 PRO A CA 1
ATOM 740 C C . PRO A 1 92 ? 29.418 11.683 -31.259 1.00 80.69 92 PRO A C 1
ATOM 742 O O . PRO A 1 92 ? 30.269 12.561 -31.233 1.00 80.69 92 PRO A O 1
ATOM 745 N N . ARG A 1 93 ? 28.381 11.745 -32.104 1.00 82.69 93 ARG A N 1
ATOM 746 C CA . ARG A 1 93 ? 28.029 12.902 -32.954 1.00 82.69 93 ARG A CA 1
ATOM 747 C C . ARG A 1 93 ? 26.509 13.068 -32.980 1.00 82.69 93 ARG A C 1
ATOM 749 O O . ARG A 1 93 ? 25.805 12.065 -32.822 1.00 82.69 93 ARG A O 1
ATOM 756 N N . SER A 1 94 ? 26.026 14.299 -33.180 1.00 87.50 94 SER A N 1
ATOM 757 C CA . SER A 1 94 ? 24.590 14.593 -33.263 1.00 87.50 94 SER A CA 1
ATOM 758 C C . SER A 1 94 ? 23.979 13.948 -34.507 1.00 87.50 94 SER A C 1
ATOM 760 O O . SER A 1 94 ? 24.336 14.302 -35.627 1.00 87.50 94 SER A O 1
ATOM 762 N N . PHE A 1 95 ? 23.090 12.975 -34.315 1.00 90.06 95 PHE A N 1
ATOM 763 C CA . PHE A 1 95 ? 22.362 12.309 -35.394 1.00 90.06 95 PHE A CA 1
ATOM 764 C C . PHE A 1 95 ? 20.914 12.073 -34.972 1.00 90.06 95 PHE A C 1
ATOM 766 O O . PHE A 1 95 ? 20.655 11.483 -33.916 1.00 90.06 95 PHE A O 1
ATOM 773 N N . THR A 1 96 ? 19.977 12.525 -35.800 1.00 89.19 96 THR A N 1
ATOM 774 C CA . THR A 1 96 ? 18.545 12.289 -35.613 1.00 89.19 96 THR A CA 1
ATOM 775 C C . THR A 1 96 ? 18.133 11.074 -36.422 1.00 89.19 96 THR A C 1
ATOM 777 O O . THR A 1 96 ? 18.338 11.030 -37.631 1.00 89.19 96 THR A O 1
ATOM 780 N N . TYR A 1 97 ? 17.535 10.087 -35.759 1.00 86.69 97 TYR A N 1
ATOM 781 C CA . TYR A 1 97 ? 16.947 8.933 -36.427 1.00 86.69 97 TYR A CA 1
ATOM 782 C C . TYR A 1 97 ? 15.457 8.828 -36.121 1.00 86.69 97 TYR A C 1
ATOM 784 O O . TYR A 1 97 ? 15.001 9.122 -35.013 1.00 86.69 97 TYR A O 1
ATOM 792 N N . ARG A 1 98 ? 14.705 8.376 -37.124 1.00 85.75 98 ARG A N 1
ATOM 793 C CA . ARG A 1 98 ? 13.284 8.039 -37.020 1.00 85.75 98 ARG A CA 1
ATOM 794 C C . ARG A 1 98 ? 13.154 6.582 -36.619 1.00 85.75 98 ARG A C 1
ATOM 796 O O . ARG A 1 98 ? 13.745 5.716 -37.260 1.00 85.75 98 ARG A O 1
ATOM 803 N N . TYR A 1 99 ? 12.363 6.298 -35.595 1.00 83.94 99 TYR A N 1
ATOM 804 C CA . TYR A 1 99 ? 11.964 4.931 -35.279 1.00 83.94 99 TYR A CA 1
ATOM 805 C C . TYR A 1 99 ? 10.489 4.734 -35.616 1.00 83.94 99 TYR A C 1
ATOM 807 O O . TYR A 1 99 ? 9.639 5.559 -35.281 1.00 83.94 99 TYR A O 1
ATOM 815 N N . LYS A 1 100 ? 10.192 3.635 -36.315 1.00 87.38 100 LYS A N 1
ATOM 816 C CA . LYS A 1 100 ? 8.829 3.282 -36.718 1.00 87.38 100 LYS A CA 1
ATOM 817 C C . LYS A 1 100 ? 8.011 2.816 -35.510 1.00 87.38 100 LYS A C 1
ATOM 819 O O . LYS A 1 100 ? 8.561 2.387 -34.487 1.00 87.38 100 LYS A O 1
ATOM 824 N N . VAL A 1 101 ? 6.689 2.882 -35.662 1.00 88.81 101 VAL A N 1
ATOM 825 C CA . VAL A 1 101 ? 5.744 2.229 -34.749 1.00 88.81 101 VAL A CA 1
ATOM 826 C C . VAL A 1 101 ? 6.119 0.752 -34.654 1.00 88.81 101 VAL A C 1
ATOM 828 O O . VAL A 1 101 ? 6.327 0.098 -35.675 1.00 88.81 101 VAL A O 1
ATOM 831 N N . HIS A 1 102 ? 6.232 0.230 -33.438 1.00 83.50 102 HIS A N 1
ATOM 832 C CA . HIS A 1 102 ? 6.566 -1.173 -33.206 1.00 83.50 102 HIS A CA 1
ATOM 833 C C . HIS A 1 102 ? 5.763 -1.728 -32.036 1.00 83.50 102 HIS A C 1
ATOM 835 O O . HIS A 1 102 ? 5.345 -0.994 -31.138 1.00 83.50 102 HIS A O 1
ATOM 841 N N . LYS A 1 103 ? 5.540 -3.045 -32.048 1.00 85.31 103 LYS A N 1
ATOM 842 C CA . LYS A 1 103 ? 4.882 -3.740 -30.941 1.00 85.31 103 LYS A CA 1
ATOM 843 C C . LYS A 1 103 ? 5.771 -3.661 -29.704 1.00 85.31 103 LYS A C 1
ATOM 845 O O . LYS A 1 103 ? 6.933 -4.059 -29.743 1.00 85.31 103 LYS A O 1
ATOM 850 N N . MET A 1 104 ? 5.214 -3.151 -28.615 1.00 83.12 104 MET A N 1
ATOM 851 C CA . MET A 1 104 ? 5.826 -3.170 -27.299 1.00 83.12 104 MET A CA 1
ATOM 852 C C . MET A 1 104 ? 5.149 -4.262 -26.485 1.00 83.12 104 MET A C 1
ATOM 854 O O . MET A 1 104 ? 3.999 -4.125 -26.073 1.00 83.12 104 MET A O 1
ATOM 858 N N . ARG A 1 105 ? 5.899 -5.340 -26.263 1.00 85.56 105 ARG A N 1
ATOM 859 C CA . ARG A 1 105 ? 5.503 -6.447 -25.402 1.00 85.56 105 ARG A CA 1
ATOM 860 C C . ARG A 1 105 ? 6.364 -6.439 -24.161 1.00 85.56 105 ARG A C 1
ATOM 862 O O . ARG A 1 105 ? 7.586 -6.532 -24.248 1.00 85.56 105 ARG A O 1
ATOM 869 N N . MET A 1 106 ? 5.719 -6.322 -23.016 1.00 84.31 106 MET A N 1
ATOM 870 C CA . MET A 1 106 ? 6.354 -6.434 -21.719 1.00 84.31 106 MET A CA 1
ATOM 871 C C . MET A 1 106 ? 5.576 -7.444 -20.892 1.00 84.31 106 MET A C 1
ATOM 873 O O . MET A 1 106 ? 4.384 -7.271 -20.651 1.00 84.31 106 MET A O 1
ATOM 877 N N . THR A 1 107 ? 6.261 -8.497 -20.458 1.00 87.69 107 THR A N 1
ATOM 878 C CA . THR A 1 107 ? 5.687 -9.529 -19.594 1.00 87.69 107 THR A CA 1
ATOM 879 C C . THR A 1 107 ? 5.331 -8.945 -18.232 1.00 87.69 107 THR A C 1
ATOM 881 O O . THR A 1 107 ? 6.157 -8.251 -17.630 1.00 87.69 107 THR A O 1
ATOM 884 N N . ALA A 1 108 ? 4.137 -9.271 -17.739 1.00 88.25 108 ALA A N 1
ATOM 885 C CA . ALA A 1 108 ? 3.689 -8.923 -16.398 1.00 88.25 108 ALA A CA 1
ATOM 886 C C . ALA A 1 108 ? 4.656 -9.457 -15.332 1.00 88.25 108 ALA A C 1
ATOM 888 O O . ALA A 1 108 ? 5.115 -10.600 -15.403 1.00 88.25 108 ALA A O 1
ATOM 889 N N . LYS A 1 109 ? 4.962 -8.635 -14.328 1.00 87.12 109 LYS A N 1
ATOM 890 C CA . LYS A 1 109 ? 5.728 -9.034 -13.145 1.00 87.12 109 LYS A CA 1
ATOM 891 C C . LYS A 1 109 ? 4.872 -8.753 -11.915 1.00 87.12 109 LYS A C 1
ATOM 893 O O . LYS A 1 109 ? 4.949 -7.641 -11.402 1.00 87.12 109 LYS A O 1
ATOM 898 N N . PRO A 1 110 ? 4.092 -9.720 -11.402 1.00 87.75 110 PRO A N 1
ATOM 899 C CA . PRO A 1 110 ? 3.097 -9.474 -10.359 1.00 87.75 110 PRO A CA 1
ATOM 900 C C . PRO A 1 110 ? 3.740 -9.263 -8.974 1.00 87.75 110 PRO A C 1
ATOM 902 O O . PRO A 1 110 ? 3.658 -10.094 -8.074 1.00 87.75 110 PRO A O 1
ATOM 905 N N . PHE A 1 111 ? 4.476 -8.163 -8.799 1.00 88.00 111 PHE A N 1
ATOM 906 C CA . PHE A 1 111 ? 5.232 -7.882 -7.577 1.00 88.00 111 PHE A CA 1
ATOM 907 C C . PHE A 1 111 ? 4.373 -7.258 -6.470 1.00 88.00 111 PHE A C 1
ATOM 909 O O . PHE A 1 111 ? 4.741 -7.375 -5.305 1.00 88.00 111 PHE A O 1
ATOM 916 N N . ILE A 1 112 ? 3.257 -6.605 -6.820 1.00 89.56 112 ILE A N 1
ATOM 917 C CA . ILE A 1 112 ? 2.346 -5.954 -5.870 1.00 89.56 112 ILE A CA 1
ATOM 918 C C . ILE A 1 112 ? 1.644 -7.023 -5.038 1.00 89.56 112 ILE A C 1
ATOM 920 O O . ILE A 1 112 ? 1.721 -6.958 -3.818 1.00 89.56 112 ILE A O 1
ATOM 924 N N . ASP A 1 113 ? 1.069 -8.045 -5.675 1.00 90.62 113 ASP A N 1
ATOM 925 C CA . ASP A 1 113 ? 0.400 -9.156 -4.982 1.00 90.62 113 ASP A CA 1
ATOM 926 C C . ASP A 1 113 ? 1.354 -9.856 -4.016 1.00 90.62 113 ASP A C 1
ATOM 928 O O . ASP A 1 113 ? 1.087 -9.950 -2.820 1.00 90.62 113 ASP A O 1
ATOM 932 N N . LYS A 1 114 ? 2.554 -10.202 -4.501 1.00 90.69 114 LYS A N 1
ATOM 933 C CA . LYS A 1 114 ? 3.609 -10.791 -3.667 1.00 90.69 114 LYS A CA 1
ATOM 934 C C . LYS A 1 114 ? 4.006 -9.886 -2.504 1.00 90.69 114 LYS A C 1
ATOM 936 O O . LYS A 1 114 ? 4.326 -10.382 -1.429 1.00 90.69 114 LYS A O 1
ATOM 941 N N . ALA A 1 115 ? 4.040 -8.569 -2.704 1.00 90.12 115 ALA A N 1
ATOM 942 C CA . ALA A 1 115 ? 4.347 -7.630 -1.632 1.00 90.12 115 ALA A CA 1
ATOM 943 C C . ALA A 1 115 ? 3.207 -7.541 -0.606 1.00 90.12 115 ALA A C 1
ATOM 945 O O . ALA A 1 115 ? 3.480 -7.467 0.593 1.00 90.12 115 ALA A O 1
ATOM 946 N N . VAL A 1 116 ? 1.947 -7.579 -1.046 1.00 91.94 116 VAL A N 1
ATOM 947 C CA . VAL A 1 116 ? 0.774 -7.583 -0.160 1.00 91.94 116 VAL A CA 1
ATOM 948 C C . VAL A 1 116 ? 0.747 -8.860 0.676 1.00 91.94 116 VAL A C 1
ATOM 950 O O . VAL A 1 116 ? 0.630 -8.770 1.897 1.00 91.94 116 VAL A O 1
ATOM 953 N N . GLU A 1 117 ? 0.955 -10.021 0.063 1.00 92.38 117 GLU A N 1
ATOM 954 C CA . GLU A 1 117 ? 1.037 -11.308 0.761 1.00 92.38 117 GLU A CA 1
ATOM 955 C C . GLU A 1 117 ? 2.170 -11.321 1.794 1.00 92.38 117 GLU A C 1
ATOM 957 O O . GLU A 1 117 ? 1.934 -11.562 2.977 1.00 92.38 117 GLU A O 1
ATOM 962 N N . GLN A 1 118 ? 3.393 -10.970 1.379 1.00 91.31 118 GLN A N 1
ATOM 963 C CA . GLN A 1 118 ? 4.559 -10.966 2.269 1.00 91.31 118 G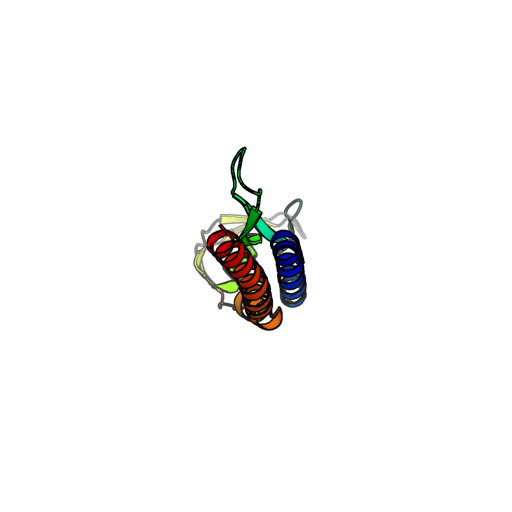LN A CA 1
ATOM 964 C C . GLN A 1 118 ? 4.465 -9.936 3.389 1.00 91.31 118 GLN A C 1
ATOM 966 O O . GLN A 1 118 ? 5.031 -10.140 4.460 1.00 91.31 118 GLN A O 1
ATOM 971 N N . SER A 1 119 ? 3.757 -8.828 3.161 1.00 91.50 119 SER A N 1
ATOM 972 C CA . SER A 1 119 ? 3.568 -7.820 4.199 1.00 91.50 119 SER A CA 1
ATOM 973 C C . SER A 1 119 ? 2.733 -8.334 5.369 1.00 91.50 119 SER A C 1
ATOM 975 O O . SER A 1 119 ? 2.783 -7.731 6.434 1.00 91.50 119 SER A O 1
ATOM 977 N N . GLY A 1 120 ? 1.923 -9.387 5.188 1.00 93.88 120 GLY A N 1
ATOM 978 C CA . GLY A 1 120 ? 0.978 -9.838 6.212 1.00 93.88 120 GLY A CA 1
ATOM 979 C C . GLY A 1 120 ? -0.036 -8.758 6.612 1.00 93.88 120 GLY A C 1
ATOM 980 O O . GLY A 1 120 ? -0.641 -8.836 7.681 1.00 93.88 120 GLY A O 1
ATOM 981 N N . VAL A 1 121 ? -0.229 -7.725 5.782 1.00 93.62 121 VAL A N 1
ATOM 982 C CA . VAL A 1 121 ? -1.045 -6.564 6.154 1.00 93.62 121 VAL A CA 1
ATOM 983 C C . VAL A 1 121 ? -2.526 -6.921 6.261 1.00 93.62 121 VAL A C 1
ATOM 985 O O . VAL A 1 121 ? -3.218 -6.409 7.134 1.00 93.62 121 VAL A O 1
ATOM 988 N N . VAL A 1 122 ? -3.006 -7.827 5.403 1.00 93.12 122 VAL A N 1
ATOM 989 C CA . VAL A 1 122 ? -4.402 -8.280 5.382 1.00 93.12 122 VAL A CA 1
ATOM 990 C C . VAL A 1 122 ? -4.783 -8.977 6.694 1.00 93.12 122 VAL A C 1
ATOM 992 O O . VAL A 1 122 ? -5.705 -8.485 7.351 1.00 93.12 122 VAL A O 1
ATOM 995 N N . PRO A 1 123 ? -4.085 -10.044 7.141 1.00 95.31 123 PRO A N 1
ATOM 996 C CA . PRO A 1 123 ? -4.413 -10.683 8.413 1.00 95.31 123 PRO A CA 1
ATOM 997 C C . PRO A 1 123 ? -4.214 -9.736 9.602 1.00 95.31 123 PRO A C 1
ATOM 999 O O . PRO A 1 123 ? -5.072 -9.685 10.480 1.00 95.31 123 PRO A O 1
ATOM 1002 N N . PHE A 1 124 ? -3.161 -8.906 9.596 1.00 94.81 124 PHE A N 1
ATOM 1003 C CA . PHE A 1 124 ? -2.927 -7.916 10.651 1.00 94.81 124 PHE A CA 1
ATOM 1004 C C . PHE A 1 124 ? -4.106 -6.942 10.812 1.00 94.81 124 PHE A C 1
ATOM 1006 O O . PHE A 1 124 ? -4.568 -6.692 11.927 1.00 94.81 124 PHE A O 1
ATOM 1013 N N . VAL A 1 125 ? -4.604 -6.381 9.710 1.00 94.06 125 VAL A N 1
ATOM 1014 C CA . VAL A 1 125 ? -5.726 -5.435 9.733 1.00 94.06 125 VAL A CA 1
ATOM 1015 C C . VAL A 1 125 ? -7.012 -6.138 10.155 1.00 94.06 125 VAL A C 1
ATOM 1017 O O . VAL A 1 125 ? -7.736 -5.603 10.994 1.00 94.06 125 VAL A O 1
ATOM 1020 N N . LEU A 1 126 ? -7.280 -7.331 9.618 1.00 93.88 126 LEU A N 1
ATOM 1021 C CA . LEU A 1 126 ? -8.484 -8.097 9.929 1.00 93.88 126 LEU A CA 1
ATOM 1022 C C . LEU A 1 126 ? -8.568 -8.420 11.424 1.00 93.88 126 LEU A C 1
ATOM 1024 O O . LEU A 1 126 ? -9.577 -8.128 12.062 1.00 93.88 126 LEU A O 1
ATOM 1028 N N . GLU A 1 127 ? -7.497 -8.958 12.002 1.00 95.00 127 GLU A N 1
ATOM 1029 C CA . GLU A 1 127 ? -7.474 -9.369 13.405 1.00 95.00 127 GLU A CA 1
ATOM 1030 C C . GLU A 1 127 ? -7.616 -8.172 14.353 1.00 95.00 127 GLU A C 1
ATOM 1032 O O . GLU A 1 127 ? -8.409 -8.192 15.293 1.00 95.00 127 GLU A O 1
ATOM 1037 N N . ASN A 1 128 ? -6.874 -7.092 14.102 1.00 94.44 128 ASN A N 1
ATOM 1038 C CA . ASN A 1 128 ? -6.853 -5.966 15.030 1.00 94.44 128 ASN A CA 1
ATOM 1039 C C . ASN A 1 128 ? -8.120 -5.102 14.936 1.00 94.44 128 ASN A C 1
ATOM 1041 O O . ASN A 1 128 ? -8.587 -4.593 15.954 1.00 94.44 128 ASN A O 1
ATOM 1045 N N . ILE A 1 129 ? -8.700 -4.936 13.742 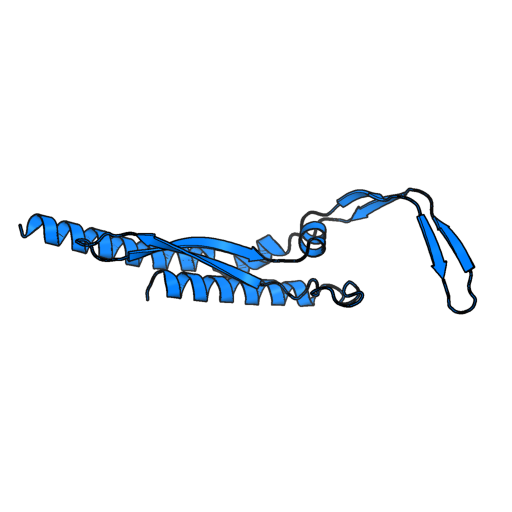1.00 92.31 129 ILE A N 1
ATOM 1046 C CA . ILE A 1 129 ? -9.953 -4.184 13.590 1.00 92.31 129 ILE A CA 1
ATOM 1047 C C . ILE A 1 129 ? -11.130 -4.958 14.173 1.00 92.31 129 ILE A C 1
ATOM 1049 O O . ILE A 1 129 ? -11.959 -4.357 14.852 1.00 92.31 129 ILE A O 1
ATOM 1053 N N . THR A 1 130 ? -11.215 -6.267 13.926 1.00 91.81 130 THR A N 1
ATOM 1054 C CA . THR A 1 130 ? -12.317 -7.084 14.462 1.00 91.81 130 THR A CA 1
ATOM 1055 C C . THR A 1 130 ? -12.315 -7.070 15.986 1.00 91.81 130 THR A C 1
ATOM 1057 O O . THR A 1 130 ? -13.359 -6.805 16.573 1.00 91.81 130 THR A O 1
ATOM 1060 N N . LYS A 1 131 ? -11.149 -7.222 16.630 1.00 92.75 131 LYS A N 1
ATOM 1061 C CA . LYS A 1 131 ? -11.006 -7.095 18.091 1.00 92.75 131 LYS A CA 1
ATOM 1062 C C . LYS A 1 131 ? -11.531 -5.753 18.614 1.00 92.75 131 LYS A C 1
ATOM 1064 O O . LYS A 1 131 ? -12.441 -5.738 19.436 1.00 92.75 131 LYS A O 1
ATOM 1069 N N . ILE A 1 132 ? -11.042 -4.634 18.070 1.00 90.62 132 ILE A N 1
ATOM 1070 C CA . ILE A 1 132 ? -11.455 -3.288 18.511 1.00 90.62 132 ILE A CA 1
ATOM 1071 C C . ILE A 1 132 ? -12.950 -3.051 18.298 1.00 90.62 132 ILE A C 1
ATOM 1073 O O . ILE A 1 132 ? -13.621 -2.478 19.155 1.00 90.62 132 ILE A O 1
ATOM 1077 N N . ARG A 1 133 ? -13.486 -3.450 17.143 1.00 89.44 133 ARG A N 1
ATOM 1078 C CA . ARG A 1 133 ? -14.904 -3.231 16.840 1.00 89.44 133 ARG A CA 1
ATOM 1079 C C . ARG A 1 133 ? -15.804 -4.105 17.702 1.00 89.44 133 ARG A C 1
ATOM 1081 O O . ARG A 1 133 ? -16.829 -3.614 18.160 1.00 89.44 133 ARG A O 1
ATOM 1088 N N . ASN A 1 134 ? -15.413 -5.347 17.977 1.00 89.75 134 ASN A N 1
ATOM 1089 C CA . ASN A 1 134 ? -16.160 -6.226 18.872 1.00 89.75 134 ASN A CA 1
ATOM 1090 C C . ASN A 1 134 ? -16.203 -5.655 20.294 1.00 89.75 134 ASN A C 1
ATOM 1092 O O . ASN A 1 134 ? -17.278 -5.578 20.880 1.00 89.75 134 ASN A O 1
ATOM 1096 N N . GLU A 1 135 ? -15.073 -5.172 20.819 1.00 87.69 135 GLU A N 1
ATOM 1097 C CA . GLU A 1 135 ? -15.022 -4.488 22.120 1.00 87.69 135 GLU A CA 1
ATOM 1098 C C . GLU A 1 135 ? -15.973 -3.282 22.173 1.00 87.69 135 GLU A C 1
ATOM 1100 O O . GLU A 1 135 ? -16.699 -3.107 23.152 1.00 87.69 135 GLU A O 1
ATOM 1105 N N . GLN A 1 136 ? -16.034 -2.480 21.102 1.00 83.94 136 GLN A N 1
ATOM 1106 C CA . GLN A 1 136 ? -16.969 -1.353 21.005 1.00 83.94 136 GLN A CA 1
ATOM 1107 C C . GLN A 1 136 ? -18.434 -1.802 21.004 1.00 83.94 136 GLN A C 1
ATOM 1109 O O . GLN A 1 136 ? -19.260 -1.184 21.674 1.00 83.94 136 GLN A O 1
ATOM 1114 N N . VAL A 1 137 ? -18.763 -2.869 20.271 1.00 85.50 137 VAL A N 1
ATOM 1115 C CA . VAL A 1 137 ? -20.124 -3.423 20.225 1.00 85.50 137 VAL A CA 1
ATOM 1116 C C . VAL A 1 137 ? -20.543 -3.929 21.604 1.00 85.50 137 VAL A C 1
ATOM 1118 O O . VAL A 1 137 ? -21.621 -3.570 22.073 1.00 85.50 137 VAL A O 1
ATOM 1121 N N . PHE A 1 138 ? -19.689 -4.690 22.294 1.00 86.62 138 PHE A N 1
ATOM 1122 C CA . PHE A 1 138 ? -19.986 -5.186 23.641 1.00 86.62 138 PHE A CA 1
ATOM 1123 C C . PHE A 1 138 ? -20.130 -4.060 24.663 1.00 86.62 138 PHE A C 1
ATOM 1125 O O . PHE A 1 138 ? -21.064 -4.082 25.462 1.00 86.62 138 PHE A O 1
ATOM 1132 N N . ALA A 1 139 ? -19.256 -3.050 24.614 1.00 83.06 139 ALA A N 1
ATOM 1133 C CA . ALA A 1 139 ? -19.375 -1.876 25.472 1.00 83.06 139 ALA A CA 1
ATOM 1134 C C . ALA A 1 139 ? -20.711 -1.151 25.249 1.00 83.06 139 ALA A C 1
ATOM 1136 O O . ALA A 1 139 ? -21.362 -0.736 26.209 1.00 83.06 139 ALA A O 1
ATOM 1137 N N . HIS A 1 140 ? -21.155 -1.044 23.993 1.00 79.56 140 HIS A N 1
ATOM 1138 C CA . HIS A 1 140 ? -22.419 -0.394 23.679 1.00 79.56 140 HIS A CA 1
ATOM 1139 C C . HIS A 1 140 ? -23.632 -1.224 24.120 1.00 79.56 140 HIS A C 1
ATOM 1141 O O . HIS A 1 140 ? -24.547 -0.672 24.729 1.00 79.56 140 HIS A O 1
ATOM 1147 N N . LEU A 1 141 ? -23.615 -2.542 23.898 1.00 83.81 141 LEU A N 1
ATOM 1148 C CA . LEU A 1 141 ? -24.664 -3.455 24.369 1.00 83.81 141 LEU A CA 1
ATOM 1149 C C . LEU A 1 141 ? -24.795 -3.432 25.893 1.00 83.81 141 LEU A C 1
ATOM 1151 O O . LEU A 1 141 ? -25.902 -3.314 26.408 1.00 83.81 141 LEU A O 1
ATOM 1155 N N . LYS A 1 142 ? -23.671 -3.473 26.616 1.00 84.44 142 LYS A N 1
ATOM 1156 C CA . LYS A 1 142 ? -23.660 -3.379 28.079 1.00 84.44 142 LYS A CA 1
ATOM 1157 C C . LYS A 1 142 ? -24.273 -2.060 28.558 1.00 84.44 142 LYS A C 1
ATOM 1159 O O . LYS A 1 142 ? -25.171 -2.078 29.387 1.00 84.44 142 LYS A O 1
ATOM 1164 N N . SER A 1 143 ? -23.873 -0.934 27.958 1.00 80.69 143 SER A N 1
ATOM 1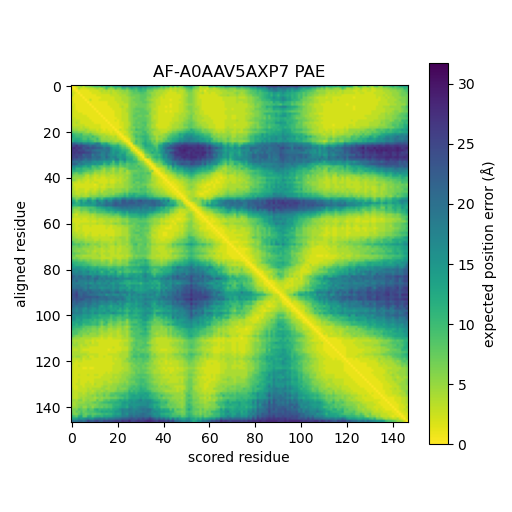165 C CA . SER A 1 143 ? -24.444 0.385 28.284 1.00 80.69 143 SER A CA 1
ATOM 1166 C C . SER A 1 143 ? -25.945 0.511 27.991 1.00 80.69 143 SER A C 1
ATOM 1168 O O . SER A 1 143 ? -26.612 1.368 28.564 1.00 80.69 143 SER A O 1
ATOM 1170 N N . TRP A 1 144 ? -26.462 -0.297 27.061 1.00 79.75 144 TRP A N 1
ATOM 1171 C CA . TRP A 1 144 ? -27.880 -0.337 26.717 1.00 79.75 144 TRP A CA 1
ATOM 1172 C C . TRP A 1 144 ? -28.679 -1.221 27.682 1.00 79.75 144 TRP A C 1
ATOM 1174 O O . TRP A 1 144 ? -29.800 -0.864 28.004 1.00 79.75 144 TRP A O 1
ATOM 1184 N N . LEU A 1 145 ? -28.095 -2.326 28.162 1.00 84.50 145 LEU A N 1
ATOM 1185 C CA . LEU A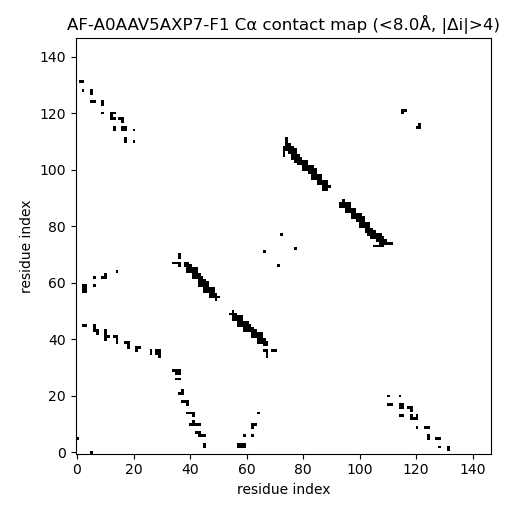 1 145 ? -28.707 -3.240 29.138 1.00 84.50 145 LEU A CA 1
ATOM 1186 C C . LEU A 1 145 ? -28.703 -2.706 30.579 1.00 84.50 145 LEU A C 1
ATOM 1188 O O . LEU A 1 145 ? -29.547 -3.098 31.373 1.00 84.50 145 LEU A O 1
ATOM 1192 N N . GLU A 1 146 ? -27.735 -1.859 30.934 1.00 80.38 146 GLU A N 1
ATOM 1193 C CA . GLU A 1 146 ? -27.640 -1.225 32.262 1.00 80.38 146 GLU A CA 1
ATOM 1194 C C . GLU A 1 146 ? -28.535 0.026 32.400 1.00 80.38 146 GLU A C 1
ATOM 1196 O O . GLU A 1 146 ? -28.513 0.685 33.441 1.00 80.38 146 GLU A O 1
ATOM 1201 N N . LYS A 1 147 ? -29.302 0.362 31.355 1.00 54.81 147 LYS A N 1
ATOM 1202 C CA . LYS A 1 147 ? -30.367 1.374 31.365 1.00 54.81 147 LYS A CA 1
ATOM 1203 C C . LYS A 1 147 ? -31.731 0.717 31.494 1.00 54.81 147 LYS A C 1
ATOM 1205 O O . LYS A 1 147 ? -32.583 1.351 32.151 1.00 54.81 147 LYS A O 1
#

Foldseek 3Di:
DAQVVLLVVLFVLLLVLLLVLCVPPDQVVPDPPDDTQSPKGKHWDWDWDDDPPGDIGIHTDDIDIDGDPVNVCQQQWDFDWDQKDWDWDPPPHTDIDTDHTDTDTHDHDNSSVVSNVVSCSVVSSVVVRVVVVVVVVVVVVVVVVVD

Secondary structure (DSSP, 8-state):
--HHHHHHHHHHHHHHHHHHHHTTS-GGG--SSSPPTT--EEEEEEEEE--TTS--EEEEEEEEEE--HHHHHHHH-EEEEEPPEEEEE-SSS-EEEEE--EEEEE----HHHHHHHHHTHHHHHHHHHHHHHHHHHHHHHHHHHT-

Organism: NCBI:txid1004260

Radius of gyration: 23.6 Å; Cα contacts (8 Å, |Δi|>4): 196; chains: 1; bounding box: 60×28×69 Å